Protein AF-A7S443-F1 (afdb_monomer_lite)

pLDDT: mean 71.72, std 20.83, range [31.28, 96.0]

Sequence (139 aa):
CWPKAWLASDFPQTRLLMVEYDTSLSHWVSQCPSEPETQSMSFCSEELMHKLRKAGIGKRPVIWITHSMGGLLVKQLLLLASDSEECMSDNSRGIIFYSTPHQGSIVASYSSQARYLLLPSVQVKELTQGNASKYGHLI

Structure (mmCIF, N/CA/C/O backbone):
data_AF-A7S443-F1
#
_entry.id   AF-A7S443-F1
#
loop_
_atom_site.group_PDB
_atom_site.id
_atom_site.type_symbol
_atom_site.label_atom_id
_atom_site.label_alt_id
_atom_site.label_comp_id
_atom_site.label_asym_id
_atom_site.label_entity_id
_atom_site.label_seq_id
_atom_site.pdbx_PDB_ins_code
_atom_site.Cartn_x
_atom_site.Cartn_y
_atom_site.Cartn_z
_atom_site.occupancy
_atom_site.B_iso_or_equiv
_atom_site.auth_seq_id
_atom_site.auth_comp_id
_atom_site.auth_asym_id
_atom_site.auth_atom_id
_atom_site.pdbx_PDB_model_num
ATOM 1 N N . CYS A 1 1 ? -15.780 -0.452 -11.380 1.00 62.31 1 CYS A N 1
ATOM 2 C CA . CYS A 1 1 ? -14.741 -1.501 -11.488 1.00 62.31 1 CYS A CA 1
ATOM 3 C C . CYS A 1 1 ? -15.119 -2.688 -10.598 1.00 62.31 1 CYS A C 1
ATOM 5 O O . CYS A 1 1 ? -15.861 -2.500 -9.636 1.00 62.31 1 CYS A O 1
ATOM 7 N N . TRP A 1 2 ? -14.635 -3.891 -10.924 1.00 79.88 2 TRP A N 1
ATOM 8 C CA . TRP A 1 2 ? -15.019 -5.146 -10.261 1.00 79.88 2 TRP A CA 1
ATOM 9 C C . TRP A 1 2 ? -14.800 -5.186 -8.728 1.00 79.88 2 TRP A C 1
ATOM 11 O O . TRP A 1 2 ? -15.674 -5.733 -8.054 1.00 79.88 2 TRP A O 1
ATOM 21 N N . PRO A 1 3 ? -13.766 -4.548 -8.121 1.00 79.50 3 PRO A N 1
ATOM 22 C CA . PRO A 1 3 ? -13.575 -4.626 -6.668 1.00 79.50 3 PRO A CA 1
ATOM 23 C C . PRO A 1 3 ? -14.689 -3.917 -5.893 1.00 79.50 3 PRO A C 1
ATOM 25 O O . PRO A 1 3 ? -15.154 -4.401 -4.870 1.00 79.50 3 PRO A O 1
ATOM 28 N N . LYS A 1 4 ? -15.175 -2.777 -6.397 1.00 78.44 4 LYS A N 1
ATOM 29 C CA . LYS A 1 4 ? -16.298 -2.068 -5.768 1.00 78.44 4 LYS A CA 1
ATOM 30 C C . LYS A 1 4 ? -17.616 -2.828 -5.933 1.00 78.44 4 LYS A C 1
ATOM 32 O O . LYS A 1 4 ? -18.468 -2.741 -5.061 1.00 78.44 4 LYS A O 1
ATOM 37 N N . ALA A 1 5 ? -17.798 -3.519 -7.057 1.00 81.25 5 ALA A N 1
ATOM 38 C CA . ALA A 1 5 ? -19.059 -4.181 -7.373 1.00 81.25 5 ALA A CA 1
ATOM 39 C C . ALA A 1 5 ? -19.251 -5.487 -6.591 1.00 81.25 5 ALA A C 1
ATOM 41 O O . ALA A 1 5 ? -20.366 -5.764 -6.169 1.00 81.25 5 ALA A O 1
ATOM 42 N N . TRP A 1 6 ? -18.193 -6.288 -6.426 1.00 82.38 6 TRP A N 1
ATOM 43 C CA . TRP A 1 6 ? -18.304 -7.631 -5.843 1.00 82.38 6 TRP A CA 1
ATOM 44 C C . TRP A 1 6 ? -17.681 -7.690 -4.446 1.00 82.38 6 TRP A C 1
ATOM 46 O O . TRP A 1 6 ? -18.373 -7.979 -3.474 1.00 82.38 6 TRP A O 1
ATOM 56 N N . LEU A 1 7 ? -16.417 -7.278 -4.309 1.00 82.19 7 LEU A N 1
ATOM 57 C CA . LEU A 1 7 ? -15.671 -7.416 -3.052 1.00 82.19 7 LEU A CA 1
ATOM 58 C C . LEU A 1 7 ? -16.216 -6.534 -1.915 1.00 82.19 7 LEU A C 1
ATOM 60 O O . LEU A 1 7 ? -16.153 -6.910 -0.750 1.00 82.19 7 LEU A O 1
ATOM 64 N N . ALA A 1 8 ? -16.766 -5.359 -2.231 1.00 84.56 8 ALA A N 1
ATOM 65 C CA . ALA A 1 8 ? -17.327 -4.476 -1.207 1.00 84.56 8 ALA A CA 1
ATOM 66 C C . ALA A 1 8 ? -18.564 -5.071 -0.506 1.00 84.56 8 ALA A C 1
ATOM 68 O O . ALA A 1 8 ? -18.831 -4.714 0.639 1.00 84.56 8 ALA A O 1
ATOM 69 N N . SER A 1 9 ? -19.305 -5.963 -1.178 1.00 85.94 9 SER A N 1
ATOM 70 C CA . SER A 1 9 ? -20.499 -6.597 -0.605 1.00 85.94 9 SER A CA 1
ATOM 71 C C . SER A 1 9 ? -20.155 -7.658 0.443 1.00 85.94 9 SER A C 1
ATOM 73 O O . SER A 1 9 ? -20.826 -7.732 1.469 1.00 85.94 9 SER A O 1
ATOM 75 N N . ASP A 1 10 ? -19.054 -8.384 0.240 1.00 89.38 10 ASP A N 1
ATOM 76 C CA . ASP A 1 10 ? -18.564 -9.399 1.178 1.00 89.38 10 ASP A CA 1
ATOM 77 C C . ASP A 1 10 ? -17.946 -8.771 2.442 1.00 89.38 10 ASP A C 1
ATOM 79 O O . ASP A 1 10 ? -17.954 -9.371 3.517 1.00 89.38 10 ASP A O 1
ATOM 83 N N . PHE A 1 11 ? -17.429 -7.539 2.335 1.00 88.00 11 PHE A N 1
ATOM 84 C CA . PHE A 1 11 ? -16.718 -6.842 3.413 1.00 88.00 11 PHE A CA 1
ATOM 85 C C . PHE A 1 11 ? -17.273 -5.428 3.674 1.00 88.00 11 PHE A C 1
ATOM 87 O O . PHE A 1 11 ? -16.558 -4.437 3.487 1.00 88.00 11 PHE A O 1
ATOM 94 N N . PRO A 1 12 ? -18.515 -5.292 4.177 1.00 86.06 12 PRO A N 1
ATOM 95 C CA . PRO A 1 12 ? -19.211 -4.003 4.279 1.00 86.06 12 PRO A CA 1
ATOM 96 C C . PRO A 1 12 ? -18.551 -3.002 5.241 1.00 86.06 12 PRO A C 1
ATOM 98 O O . PRO A 1 12 ? -18.751 -1.796 5.124 1.00 86.06 12 PRO A O 1
ATOM 101 N N . GLN A 1 13 ? -17.743 -3.481 6.191 1.00 89.06 13 GLN A N 1
ATOM 102 C CA . GLN A 1 13 ? -17.021 -2.645 7.159 1.00 89.06 13 GLN A CA 1
ATOM 103 C C . GLN A 1 13 ? -15.616 -2.234 6.683 1.00 89.06 13 GLN A C 1
ATOM 105 O O . GLN A 1 13 ? -14.875 -1.571 7.410 1.00 89.06 13 GLN A O 1
ATOM 110 N N . THR A 1 14 ? -15.225 -2.619 5.465 1.00 89.81 14 THR A N 1
ATOM 111 C CA . THR A 1 14 ? -13.889 -2.357 4.923 1.00 89.81 14 THR A CA 1
ATOM 112 C C . THR A 1 14 ? -13.905 -1.160 3.979 1.00 89.81 14 THR A C 1
ATOM 114 O O . THR A 1 14 ? -14.765 -1.025 3.114 1.00 89.81 14 THR A O 1
ATOM 117 N N . ARG A 1 15 ? -12.895 -0.288 4.093 1.00 92.38 15 ARG A N 1
ATOM 118 C CA . ARG A 1 15 ? -12.652 0.768 3.098 1.00 92.38 15 ARG A CA 1
ATOM 119 C C . ARG A 1 15 ? -11.743 0.229 2.000 1.00 92.38 15 ARG A C 1
ATOM 121 O O . ARG A 1 15 ? -10.551 0.055 2.247 1.00 92.38 15 ARG A O 1
ATOM 128 N N . LEU A 1 16 ? -12.288 0.058 0.800 1.00 90.56 16 LEU A N 1
ATOM 129 C CA . LEU A 1 16 ? -11.523 -0.259 -0.404 1.00 90.56 16 LEU A CA 1
ATOM 130 C C . LEU A 1 16 ? -10.982 1.027 -1.043 1.00 90.56 16 LEU A C 1
ATOM 132 O O . LEU A 1 16 ? -11.751 1.946 -1.321 1.00 90.56 16 LEU A O 1
ATOM 136 N N . LEU A 1 17 ? -9.670 1.092 -1.279 1.00 91.06 17 LEU A N 1
ATOM 137 C CA . LEU A 1 17 ? -9.023 2.201 -1.979 1.00 91.06 17 LEU A CA 1
ATOM 138 C C . LEU A 1 17 ? -8.242 1.681 -3.181 1.00 91.06 17 LEU A C 1
ATOM 140 O O . LEU A 1 17 ? -7.565 0.660 -3.095 1.00 91.06 17 LEU A O 1
ATOM 144 N N . MET A 1 18 ? -8.321 2.425 -4.278 1.00 89.62 18 MET A N 1
ATOM 145 C CA . MET A 1 18 ? -7.413 2.293 -5.407 1.00 89.62 18 MET A CA 1
ATOM 146 C C . MET A 1 18 ? -6.403 3.427 -5.321 1.00 89.62 18 MET A C 1
ATOM 148 O O . MET A 1 18 ? -6.768 4.563 -5.021 1.00 89.62 18 MET A O 1
ATOM 152 N N . VAL A 1 19 ? -5.142 3.093 -5.550 1.00 87.88 19 VAL A N 1
ATOM 153 C CA . VAL A 1 19 ? -4.040 4.040 -5.492 1.00 87.88 19 VAL A CA 1
ATOM 154 C C . VAL A 1 19 ? -3.531 4.239 -6.904 1.00 87.88 19 VAL A C 1
ATOM 156 O O . VAL A 1 19 ? -3.114 3.282 -7.551 1.00 87.88 19 VAL A O 1
ATOM 159 N N . GLU A 1 20 ? -3.555 5.487 -7.345 1.00 83.88 20 GLU A N 1
ATOM 160 C CA . GLU A 1 20 ? -2.865 5.927 -8.545 1.00 83.88 20 GLU A CA 1
ATOM 161 C C . GLU A 1 20 ? -1.540 6.571 -8.141 1.00 83.88 20 GLU A C 1
ATOM 163 O O . GLU A 1 20 ? -1.448 7.277 -7.132 1.00 83.88 20 GLU A O 1
ATOM 168 N N . TYR A 1 21 ? -0.502 6.269 -8.905 1.00 77.50 21 TYR A N 1
ATOM 169 C CA . TYR A 1 21 ? 0.841 6.789 -8.720 1.00 77.50 21 TYR A CA 1
ATOM 170 C C . TYR A 1 21 ? 1.475 6.936 -10.101 1.00 77.50 21 TYR A C 1
ATOM 172 O O . TYR A 1 21 ? 1.190 6.139 -11.000 1.00 77.50 21 TYR A O 1
ATOM 180 N N . ASP A 1 22 ? 2.305 7.961 -10.278 1.00 69.50 22 ASP A N 1
ATOM 181 C CA . ASP A 1 22 ? 2.926 8.228 -11.569 1.00 69.50 22 ASP A CA 1
ATOM 182 C C . ASP A 1 22 ? 3.942 7.132 -11.889 1.00 69.50 22 ASP A C 1
ATOM 184 O O . ASP A 1 22 ? 4.888 6.877 -11.144 1.00 69.50 22 ASP A O 1
ATOM 188 N N . THR A 1 23 ? 3.718 6.442 -13.008 1.00 61.88 23 THR A N 1
ATOM 189 C CA . THR A 1 23 ? 4.607 5.385 -13.488 1.00 61.88 23 THR A CA 1
ATOM 190 C C . THR A 1 23 ? 4.978 5.649 -14.927 1.00 61.88 23 THR A C 1
ATOM 192 O O . THR A 1 23 ? 4.2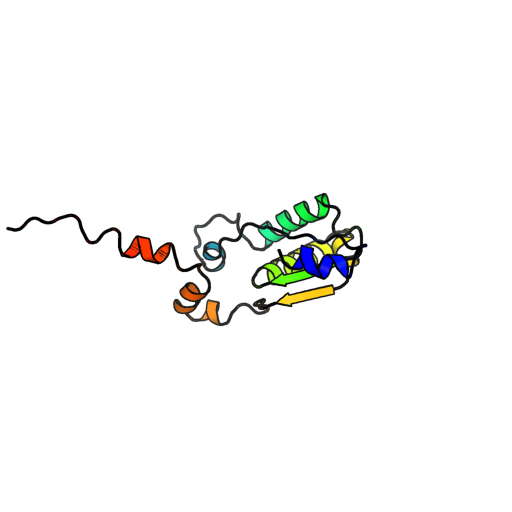25 5.365 -15.852 1.00 61.88 23 THR A O 1
ATOM 195 N N . SER A 1 24 ? 6.177 6.171 -15.143 1.00 56.91 24 SER A N 1
ATOM 196 C CA . SER A 1 24 ? 6.788 6.046 -16.456 1.00 56.91 24 SER A CA 1
ATOM 197 C C . SER A 1 24 ? 7.640 4.788 -16.450 1.00 56.91 24 SER A C 1
ATOM 199 O O . SER A 1 24 ? 8.732 4.744 -15.883 1.00 56.91 24 SER A O 1
ATOM 201 N N . LEU A 1 25 ? 7.128 3.741 -17.093 1.00 51.72 25 LEU A N 1
ATOM 202 C CA . LEU A 1 25 ? 7.866 2.493 -17.311 1.00 51.72 25 LEU A CA 1
ATOM 203 C C . LEU A 1 25 ? 9.191 2.744 -18.058 1.00 51.72 25 LEU A C 1
ATOM 205 O O . LEU A 1 25 ? 10.144 1.984 -17.895 1.00 51.72 25 LEU A O 1
ATOM 209 N N . SER A 1 26 ? 9.267 3.836 -18.826 1.00 48.91 26 SER A N 1
ATOM 210 C CA . SER A 1 26 ? 10.464 4.292 -19.535 1.00 48.91 26 SER A CA 1
ATOM 211 C C . SER A 1 26 ? 11.592 4.712 -18.590 1.00 48.91 26 SER A C 1
ATOM 213 O O . SER A 1 26 ? 12.730 4.319 -18.833 1.00 48.91 26 SER A O 1
ATOM 215 N N . HIS A 1 27 ? 11.281 5.429 -17.501 1.00 49.25 27 HIS A N 1
ATOM 216 C CA . HIS A 1 27 ? 12.287 5.953 -16.563 1.00 49.25 27 HIS A CA 1
ATOM 217 C C . HIS A 1 27 ? 12.852 4.871 -15.624 1.00 49.25 27 HIS A C 1
ATOM 219 O O . HIS A 1 27 ? 13.963 4.990 -15.119 1.00 49.25 27 HIS A O 1
ATOM 225 N N . TRP A 1 28 ? 12.128 3.759 -15.451 1.00 47.03 28 TRP A N 1
ATOM 226 C CA . TRP A 1 28 ? 12.598 2.589 -14.698 1.00 47.03 28 TRP A CA 1
ATOM 227 C C . TRP A 1 28 ? 13.633 1.747 -15.465 1.00 47.03 28 TRP A C 1
ATOM 229 O O . TRP A 1 28 ? 14.526 1.153 -14.865 1.00 47.03 28 TRP A O 1
ATOM 239 N N . VAL A 1 29 ? 13.512 1.662 -16.796 1.00 49.00 29 VAL A N 1
ATOM 240 C CA . VAL A 1 29 ? 14.417 0.858 -17.646 1.00 49.00 29 VAL A CA 1
ATOM 241 C C . VAL A 1 29 ? 15.602 1.683 -18.160 1.00 49.00 29 VAL A C 1
ATOM 243 O O . VAL A 1 29 ? 16.606 1.128 -18.611 1.00 49.00 29 VAL A O 1
ATOM 246 N N . SER A 1 30 ? 15.520 3.010 -18.100 1.00 43.31 30 SER A N 1
ATOM 247 C CA . SER A 1 30 ? 16.607 3.885 -18.513 1.00 43.31 30 SER A CA 1
ATOM 248 C C . SER A 1 30 ? 17.691 3.958 -17.439 1.00 43.31 30 SER A C 1
ATOM 250 O O . SER A 1 30 ? 17.644 4.792 -16.542 1.00 43.31 30 SER A O 1
ATOM 252 N N . GLN A 1 31 ? 18.744 3.154 -17.598 1.00 44.00 31 GLN A N 1
ATOM 253 C CA . GLN A 1 31 ? 20.075 3.508 -17.094 1.00 44.00 31 GLN A CA 1
ATOM 254 C C . GLN A 1 31 ? 20.645 4.683 -17.916 1.00 44.00 31 GLN A C 1
ATOM 256 O O . GLN A 1 31 ? 21.672 4.550 -18.576 1.00 44.00 31 GLN A O 1
ATOM 261 N N . CYS A 1 32 ? 19.943 5.818 -17.963 1.00 43.53 32 CYS A N 1
ATOM 262 C CA . CYS A 1 32 ? 20.455 7.045 -18.568 1.00 43.53 32 CYS A CA 1
ATOM 263 C C . CYS A 1 32 ? 21.016 7.928 -17.445 1.00 43.53 32 CYS A C 1
ATOM 265 O O . CYS A 1 32 ? 20.234 8.396 -16.622 1.00 43.53 32 CYS A O 1
ATOM 267 N N . PRO A 1 33 ? 22.333 8.205 -17.411 1.00 46.53 33 PRO A N 1
ATOM 268 C CA . PRO A 1 33 ? 22.974 9.025 -16.371 1.00 46.53 33 PRO A CA 1
ATOM 269 C C . PRO A 1 33 ? 22.528 10.498 -16.320 1.00 46.53 33 PRO A C 1
ATOM 271 O O . PRO A 1 33 ? 23.082 11.274 -15.549 1.00 46.53 33 PRO A O 1
ATOM 274 N N . SER A 1 34 ? 21.603 10.910 -17.187 1.00 49.34 34 SER A N 1
ATOM 275 C CA . SER A 1 34 ? 21.254 12.307 -17.459 1.00 49.34 34 SER A CA 1
ATOM 276 C C . SER A 1 34 ? 19.815 12.680 -17.097 1.00 49.34 34 SER A C 1
ATOM 278 O O . SER A 1 34 ? 19.414 13.813 -17.347 1.00 49.34 34 SER A O 1
ATOM 280 N N . GLU A 1 35 ? 19.022 11.750 -16.565 1.00 49.62 35 GLU A N 1
ATOM 281 C CA . GLU A 1 35 ? 17.635 12.024 -16.176 1.00 49.62 35 GLU A CA 1
ATOM 282 C C . GLU A 1 35 ? 17.561 12.389 -14.683 1.00 49.62 35 GLU A C 1
ATOM 284 O O . GLU A 1 35 ? 18.220 11.743 -13.865 1.00 49.62 35 GLU A O 1
ATOM 289 N N . PRO A 1 36 ? 16.809 13.442 -14.312 1.00 44.91 36 PRO A N 1
ATOM 290 C CA . PRO A 1 36 ? 16.762 13.933 -12.942 1.00 44.91 36 PRO A CA 1
ATOM 291 C C . PRO A 1 36 ? 16.191 12.875 -11.987 1.00 44.91 36 PRO A C 1
ATOM 293 O O . PRO A 1 36 ? 15.222 12.187 -12.288 1.00 44.91 36 PRO A O 1
ATOM 296 N N . GLU A 1 37 ? 16.782 12.800 -10.795 1.00 50.44 37 GLU A N 1
ATOM 297 C CA . GLU A 1 37 ? 16.518 11.883 -9.667 1.00 50.44 37 GLU A CA 1
ATOM 298 C C . GLU A 1 37 ? 15.054 11.832 -9.157 1.00 50.44 37 GLU A C 1
ATOM 300 O O . GLU A 1 37 ? 14.721 11.064 -8.249 1.00 50.44 37 GLU A O 1
ATOM 305 N N . THR A 1 38 ? 14.160 12.631 -9.748 1.00 46.00 38 THR A N 1
ATOM 306 C CA . THR A 1 38 ? 12.767 12.882 -9.351 1.00 46.00 38 THR A CA 1
ATOM 307 C C . THR A 1 38 ? 11.799 11.729 -9.640 1.00 46.00 38 THR A C 1
ATOM 309 O O . THR A 1 38 ? 10.607 11.850 -9.375 1.00 46.00 38 THR A O 1
ATOM 312 N N . GLN A 1 39 ? 12.282 10.600 -10.164 1.00 57.88 39 GLN A N 1
ATO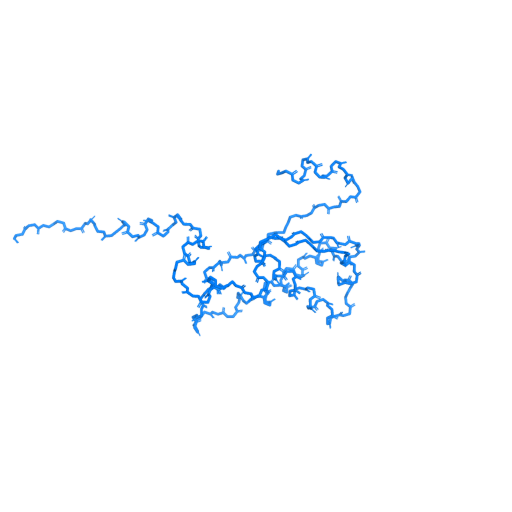M 313 C CA . GLN A 1 39 ? 11.477 9.407 -10.479 1.00 57.88 39 GLN A CA 1
ATOM 314 C C . GLN A 1 39 ? 12.105 8.114 -9.945 1.00 57.88 39 GLN A C 1
ATOM 316 O O . GLN A 1 39 ? 11.849 7.014 -10.440 1.00 57.88 39 GLN A O 1
ATOM 321 N N . SER A 1 40 ? 12.952 8.237 -8.924 1.00 71.56 40 SER A N 1
ATOM 322 C CA . SER A 1 40 ? 13.470 7.084 -8.199 1.00 71.56 40 SER A CA 1
ATOM 323 C C . SER A 1 40 ? 12.345 6.353 -7.451 1.00 71.56 40 SER A C 1
ATOM 325 O O . SER A 1 40 ? 11.379 6.950 -6.971 1.00 71.56 40 SER A O 1
ATOM 327 N N . MET A 1 41 ? 12.478 5.030 -7.324 1.00 75.88 41 MET A N 1
ATOM 328 C CA . MET A 1 41 ? 11.546 4.178 -6.567 1.00 75.88 41 MET A CA 1
ATOM 329 C C . MET A 1 41 ? 11.341 4.682 -5.129 1.00 75.88 41 MET A C 1
ATOM 331 O O . MET A 1 41 ? 10.231 4.597 -4.606 1.00 75.88 41 MET A O 1
ATOM 335 N N . SER A 1 42 ? 12.394 5.228 -4.511 1.00 80.12 42 SER A N 1
ATOM 336 C CA . SER A 1 42 ? 12.346 5.871 -3.196 1.00 80.12 42 SER A CA 1
ATOM 337 C C . SER A 1 42 ? 11.421 7.084 -3.204 1.00 80.12 42 SER A C 1
ATOM 339 O O . SER A 1 42 ? 10.453 7.089 -2.447 1.00 80.12 42 SER A O 1
ATOM 341 N N . PHE A 1 43 ? 11.624 8.043 -4.113 1.00 83.12 43 PHE A N 1
ATOM 342 C CA . PHE A 1 43 ? 10.776 9.234 -4.212 1.00 83.12 43 PHE A CA 1
ATOM 343 C C . PHE A 1 43 ? 9.295 8.878 -4.410 1.00 83.12 43 PHE A C 1
ATOM 345 O O . PHE A 1 43 ? 8.434 9.342 -3.663 1.00 83.12 43 PHE A O 1
ATOM 352 N N . CYS A 1 44 ? 8.989 7.981 -5.355 1.00 83.69 44 CYS A N 1
ATOM 353 C CA . CYS A 1 44 ? 7.613 7.534 -5.588 1.00 83.69 44 CYS A CA 1
ATOM 354 C C . CYS A 1 44 ? 7.010 6.850 -4.352 1.00 83.69 44 CYS A C 1
ATOM 356 O O . CYS A 1 44 ? 5.831 7.040 -4.047 1.00 83.69 44 CYS A O 1
ATOM 358 N N . SER A 1 45 ? 7.800 6.048 -3.630 1.00 87.56 45 SER A N 1
ATOM 359 C CA . SER A 1 45 ? 7.339 5.387 -2.407 1.00 87.56 45 SER A CA 1
ATOM 360 C C . SER A 1 45 ? 7.090 6.375 -1.262 1.00 87.56 45 SER A C 1
ATOM 362 O O . SER A 1 45 ? 6.094 6.224 -0.558 1.00 87.56 45 SER A O 1
ATOM 364 N N . GLU A 1 46 ? 7.912 7.418 -1.121 1.00 88.88 46 GLU A N 1
ATOM 365 C CA . GLU A 1 46 ? 7.740 8.484 -0.127 1.00 88.88 46 GLU A CA 1
ATOM 366 C C . GLU A 1 46 ? 6.506 9.339 -0.419 1.00 88.88 46 GLU A C 1
ATOM 368 O O . GLU A 1 46 ? 5.684 9.580 0.470 1.00 88.88 46 GLU A O 1
ATOM 373 N N . GLU A 1 47 ? 6.322 9.750 -1.675 1.00 88.12 47 GLU A N 1
ATOM 374 C CA . GLU A 1 47 ? 5.152 10.520 -2.091 1.00 88.12 47 GLU A CA 1
ATOM 375 C C . GLU A 1 47 ? 3.863 9.715 -1.869 1.00 88.12 47 GLU A C 1
ATOM 377 O O . GLU A 1 47 ? 2.872 10.215 -1.319 1.00 88.12 47 GLU A O 1
ATOM 382 N N . LEU A 1 48 ? 3.883 8.434 -2.249 1.00 90.00 48 LEU A N 1
ATOM 383 C CA . LEU A 1 48 ? 2.772 7.525 -2.020 1.00 90.00 48 LEU A CA 1
ATOM 384 C C . LEU A 1 48 ? 2.484 7.362 -0.523 1.00 90.00 48 LEU A C 1
ATOM 386 O O . LEU A 1 48 ? 1.331 7.447 -0.094 1.00 90.00 48 LEU A O 1
ATOM 390 N N . MET A 1 49 ? 3.524 7.164 0.281 1.00 91.06 49 MET A N 1
ATOM 391 C CA . MET A 1 49 ? 3.419 7.050 1.730 1.00 91.06 49 MET A CA 1
ATOM 392 C C . MET A 1 49 ? 2.769 8.297 2.336 1.00 91.06 49 MET A C 1
ATOM 394 O O . MET A 1 49 ? 1.815 8.177 3.108 1.00 91.06 49 MET A O 1
ATOM 398 N N . HIS A 1 50 ? 3.184 9.494 1.915 1.00 90.81 50 HIS A N 1
ATOM 399 C CA . HIS A 1 50 ? 2.581 10.754 2.346 1.00 90.81 50 HIS A CA 1
ATOM 400 C C . HIS A 1 50 ? 1.085 10.836 1.990 1.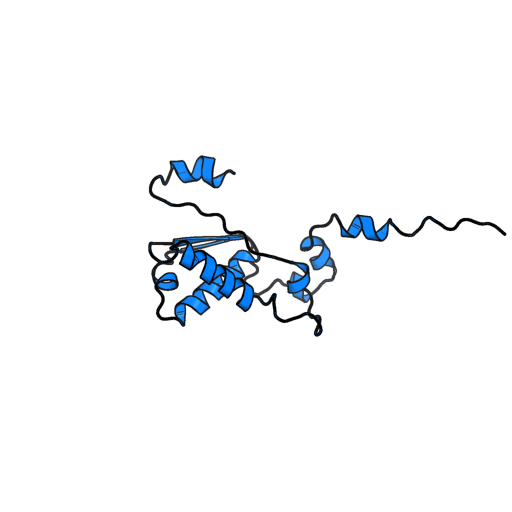00 90.81 50 HIS A C 1
ATOM 402 O O . HIS A 1 50 ? 0.249 11.133 2.853 1.00 90.81 50 HIS A O 1
ATOM 408 N N . LYS A 1 51 ? 0.716 10.506 0.744 1.00 91.75 51 LYS A N 1
ATOM 409 C CA . LYS A 1 51 ? -0.687 10.474 0.286 1.00 91.75 51 LYS A CA 1
ATOM 410 C C . LYS A 1 51 ? -1.530 9.496 1.114 1.00 91.75 51 LYS A C 1
ATOM 412 O O . LYS A 1 51 ? -2.629 9.838 1.559 1.00 91.75 51 LYS A O 1
ATOM 417 N N . LEU A 1 52 ? -1.011 8.297 1.373 1.00 92.88 52 LEU A N 1
ATOM 418 C CA . LEU A 1 52 ? -1.693 7.259 2.149 1.00 92.88 52 LEU A CA 1
ATOM 419 C C . LEU A 1 52 ? -1.878 7.661 3.616 1.00 92.88 52 LEU A C 1
ATOM 421 O O . LEU A 1 52 ? -2.977 7.502 4.160 1.00 92.88 52 LEU A O 1
ATOM 425 N N . ARG A 1 53 ? -0.851 8.247 4.241 1.00 91.06 53 ARG A N 1
ATOM 426 C CA . ARG A 1 53 ? -0.927 8.790 5.607 1.00 91.06 53 ARG A CA 1
ATOM 427 C C . ARG A 1 53 ? -1.994 9.870 5.715 1.00 91.06 53 ARG A C 1
ATOM 429 O O . ARG A 1 53 ? -2.842 9.811 6.607 1.00 91.06 53 ARG A O 1
ATOM 436 N N . LYS A 1 54 ? -2.027 10.806 4.761 1.00 91.69 54 LYS A N 1
ATOM 437 C CA . LYS A 1 54 ? -3.054 11.858 4.694 1.00 91.69 54 LYS A CA 1
ATOM 438 C C . LYS A 1 54 ? -4.466 11.278 4.544 1.00 91.69 54 LYS A C 1
ATOM 440 O O . LYS A 1 54 ? -5.408 11.798 5.134 1.00 91.69 54 LYS A O 1
ATOM 445 N N . ALA A 1 55 ? -4.613 10.154 3.841 1.00 91.69 55 ALA A N 1
ATOM 446 C CA . ALA A 1 55 ? -5.868 9.400 3.748 1.00 91.69 55 ALA A CA 1
ATOM 447 C C . ALA A 1 55 ? -6.196 8.557 5.007 1.00 91.69 55 ALA A C 1
ATOM 449 O O . ALA A 1 55 ? -7.209 7.842 5.050 1.00 91.69 55 ALA A O 1
ATOM 450 N N . GLY A 1 56 ? -5.353 8.602 6.043 1.00 92.00 56 GLY A N 1
ATOM 451 C CA . GLY A 1 56 ? -5.508 7.859 7.294 1.00 92.00 56 GLY A CA 1
ATOM 452 C C . GLY A 1 56 ? -5.215 6.362 7.173 1.00 92.00 56 GLY A C 1
ATOM 453 O O . GLY A 1 56 ? -5.719 5.576 7.976 1.00 92.00 56 GLY A O 1
ATOM 454 N N . ILE A 1 57 ? -4.469 5.941 6.150 1.00 92.69 57 ILE A N 1
ATOM 455 C CA . ILE A 1 57 ? -3.977 4.562 6.028 1.00 92.69 57 ILE A CA 1
ATOM 456 C C . ILE A 1 57 ? -2.850 4.347 7.042 1.00 92.69 57 ILE A C 1
ATOM 458 O O . ILE A 1 57 ? -2.069 5.255 7.302 1.00 92.69 57 ILE A O 1
ATOM 462 N N . GLY A 1 58 ? -2.814 3.165 7.662 1.00 90.12 58 GLY A N 1
ATOM 463 C CA . GLY A 1 58 ? -1.912 2.856 8.778 1.00 90.12 58 GLY A CA 1
ATOM 464 C C . GLY A 1 58 ? -2.500 3.121 10.170 1.00 90.12 58 GLY A C 1
ATOM 465 O O . GLY A 1 58 ? -1.919 2.689 11.155 1.00 90.12 58 GLY A O 1
ATOM 466 N N . LYS A 1 59 ? -3.681 3.753 10.282 1.00 91.50 59 LYS A N 1
ATOM 467 C CA . LYS A 1 59 ? -4.403 3.923 11.568 1.00 91.50 59 LYS A CA 1
ATOM 468 C C . LYS A 1 59 ? -5.279 2.727 11.962 1.00 91.50 59 LYS A C 1
ATOM 470 O O . LYS A 1 59 ? -5.820 2.680 13.059 1.00 91.50 59 LYS A O 1
ATOM 475 N N . ARG A 1 60 ? -5.482 1.798 11.033 1.00 92.31 60 ARG A N 1
ATOM 476 C CA . ARG A 1 60 ? -6.269 0.569 11.183 1.00 92.31 60 ARG A CA 1
ATOM 477 C C . ARG A 1 60 ? -5.640 -0.528 10.331 1.00 92.31 60 ARG A C 1
ATOM 479 O O . ARG A 1 60 ? -4.903 -0.167 9.412 1.00 92.31 60 ARG A O 1
ATOM 486 N N . PRO A 1 61 ? -5.955 -1.811 10.572 1.00 94.56 61 PRO A N 1
ATOM 487 C CA . PRO A 1 61 ? -5.456 -2.920 9.768 1.00 94.56 61 PRO A CA 1
ATOM 488 C C . PRO A 1 61 ? -5.534 -2.669 8.255 1.00 94.56 61 PRO A C 1
ATOM 490 O O . PRO A 1 61 ? -6.583 -2.276 7.734 1.00 94.56 61 PRO A O 1
ATOM 493 N N . VAL A 1 62 ? -4.416 -2.891 7.563 1.00 95.25 62 VAL A N 1
ATOM 494 C CA . VAL A 1 62 ? -4.257 -2.720 6.114 1.00 95.25 62 VAL A CA 1
ATOM 495 C C . VAL A 1 62 ? -3.864 -4.054 5.487 1.00 95.25 62 VAL A C 1
ATOM 497 O O . VAL A 1 62 ? -2.956 -4.729 5.970 1.00 95.25 62 VAL A O 1
ATOM 500 N N . ILE A 1 63 ? -4.536 -4.411 4.394 1.00 95.31 63 ILE A N 1
ATOM 501 C CA . ILE A 1 63 ? -4.11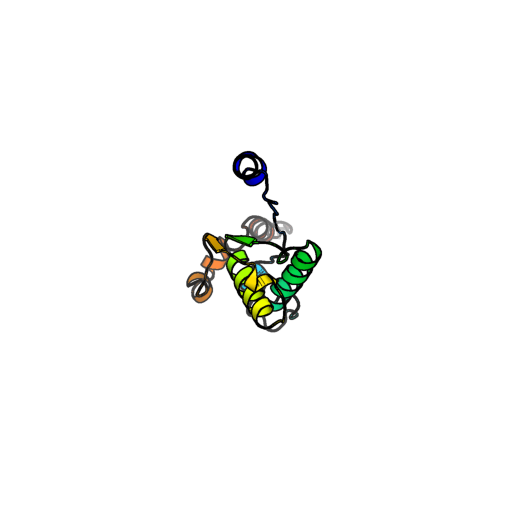8 -5.485 3.491 1.00 95.31 63 ILE A CA 1
ATOM 502 C C . ILE A 1 63 ? -3.756 -4.838 2.160 1.00 95.31 63 ILE A C 1
ATOM 504 O O . ILE A 1 63 ? -4.559 -4.105 1.579 1.00 95.31 63 ILE A O 1
ATOM 508 N N . TRP A 1 64 ? -2.548 -5.110 1.686 1.00 95.62 64 TRP A N 1
ATOM 509 C CA . TRP A 1 64 ? -2.034 -4.572 0.434 1.00 95.62 64 TRP A CA 1
ATOM 510 C C . TRP A 1 64 ? -2.291 -5.562 -0.696 1.00 95.62 64 TRP A C 1
ATOM 512 O O . TRP A 1 64 ? -1.911 -6.726 -0.604 1.00 95.62 64 TRP A O 1
ATOM 522 N N . ILE A 1 65 ? -2.903 -5.102 -1.783 1.00 94.69 65 ILE A N 1
ATOM 523 C CA . ILE A 1 65 ? -3.066 -5.891 -3.005 1.00 94.69 65 ILE A CA 1
ATOM 524 C C . ILE A 1 65 ? -2.326 -5.146 -4.100 1.00 94.69 65 ILE A C 1
ATOM 526 O O . ILE A 1 65 ? -2.666 -4.010 -4.426 1.00 94.69 65 ILE A O 1
ATOM 530 N N . THR A 1 66 ? -1.282 -5.768 -4.629 1.00 93.50 66 THR A N 1
ATOM 531 C CA . THR A 1 66 ? -0.330 -5.100 -5.514 1.00 93.50 66 THR A CA 1
ATOM 532 C C . THR A 1 66 ? -0.150 -5.877 -6.806 1.00 93.50 66 THR A C 1
ATOM 534 O O . THR A 1 66 ? -0.258 -7.102 -6.823 1.00 93.50 66 THR A O 1
ATOM 537 N N . HIS A 1 67 ? 0.132 -5.162 -7.894 1.00 89.81 67 HIS A N 1
ATOM 538 C CA . HIS A 1 67 ? 0.397 -5.743 -9.204 1.00 89.81 67 HIS A CA 1
ATOM 539 C C . HIS A 1 67 ? 1.684 -5.164 -9.791 1.00 89.81 67 HIS A C 1
ATOM 541 O O . HIS A 1 67 ? 1.914 -3.955 -9.702 1.00 89.81 67 HIS A O 1
ATOM 547 N N . SER A 1 68 ? 2.497 -6.010 -10.428 1.00 86.06 68 SER A N 1
ATOM 548 C CA . SER A 1 68 ? 3.708 -5.608 -11.146 1.00 86.06 68 SER A CA 1
ATOM 549 C C . SER A 1 68 ? 4.592 -4.707 -10.266 1.00 86.06 68 SER A C 1
ATOM 551 O O . SER A 1 68 ? 4.890 -5.069 -9.122 1.00 86.06 68 SER A O 1
ATOM 553 N N . MET A 1 69 ? 4.975 -3.529 -10.759 1.00 85.00 69 MET A N 1
ATOM 554 C CA . MET A 1 69 ? 5.803 -2.545 -10.061 1.00 85.00 69 MET A CA 1
ATOM 555 C C . MET A 1 69 ? 5.204 -2.049 -8.738 1.00 85.00 69 MET A C 1
ATOM 557 O O . MET A 1 69 ? 5.955 -1.739 -7.816 1.00 85.00 69 MET A O 1
ATOM 561 N N . GLY A 1 70 ? 3.876 -2.037 -8.592 1.00 87.56 70 GLY A N 1
ATOM 562 C CA . GLY A 1 70 ? 3.222 -1.611 -7.351 1.00 87.56 70 GLY A CA 1
ATOM 563 C C . GLY A 1 70 ? 3.653 -2.440 -6.141 1.00 87.56 70 GLY A C 1
ATOM 564 O O . GLY A 1 70 ? 3.727 -1.925 -5.030 1.00 87.56 70 GLY A O 1
ATOM 565 N N . GLY A 1 71 ? 4.017 -3.709 -6.353 1.00 91.56 71 GLY A N 1
ATOM 566 C CA . GLY A 1 71 ? 4.544 -4.551 -5.283 1.00 91.56 71 GLY A CA 1
ATOM 567 C C . GLY A 1 71 ? 5.927 -4.114 -4.799 1.00 91.56 71 GLY A C 1
ATOM 568 O O . GLY A 1 71 ? 6.206 -4.187 -3.607 1.00 91.56 71 GLY A O 1
ATOM 569 N N . LEU A 1 72 ? 6.786 -3.620 -5.694 1.00 89.38 72 LEU A N 1
ATOM 570 C CA . LEU A 1 72 ? 8.090 -3.069 -5.309 1.00 89.38 72 LEU A CA 1
ATOM 571 C C . LEU A 1 72 ? 7.931 -1.743 -4.562 1.00 89.38 72 LEU A C 1
ATOM 573 O O . LEU A 1 72 ? 8.568 -1.555 -3.530 1.00 89.38 72 LEU A O 1
ATOM 577 N N . LEU A 1 73 ? 7.021 -0.880 -5.021 1.00 90.06 73 LEU A N 1
ATOM 578 C CA . LEU A 1 73 ? 6.716 0.381 -4.342 1.00 90.06 73 LEU A CA 1
ATOM 579 C C . LEU A 1 73 ? 6.209 0.162 -2.920 1.00 90.06 73 LEU A C 1
ATOM 581 O O . LEU A 1 73 ? 6.686 0.817 -2.000 1.00 90.06 73 LEU A O 1
ATOM 585 N N . VAL A 1 74 ? 5.279 -0.779 -2.718 1.00 93.06 74 VAL A N 1
ATOM 586 C CA . VAL A 1 74 ? 4.774 -1.073 -1.370 1.00 93.06 74 VAL A CA 1
ATOM 587 C C . VAL A 1 74 ? 5.858 -1.703 -0.494 1.00 93.06 74 VAL A C 1
ATOM 589 O O . VAL A 1 74 ? 5.925 -1.379 0.685 1.00 93.06 74 VAL A O 1
ATOM 592 N N . LYS A 1 75 ? 6.751 -2.542 -1.041 1.00 92.38 75 LYS A N 1
ATOM 593 C CA . LYS A 1 75 ? 7.912 -3.036 -0.280 1.00 92.38 75 LYS A CA 1
ATOM 594 C C . LYS A 1 75 ? 8.794 -1.889 0.210 1.00 92.38 75 LYS A C 1
ATOM 596 O O . LYS A 1 75 ? 9.093 -1.843 1.397 1.00 92.38 75 LYS A O 1
ATOM 601 N N . GLN A 1 76 ? 9.168 -0.971 -0.682 1.00 91.00 76 GLN A N 1
ATOM 602 C CA . GLN A 1 76 ? 9.989 0.185 -0.319 1.00 91.00 76 GLN A CA 1
ATOM 603 C C . GLN A 1 76 ? 9.279 1.072 0.708 1.00 91.00 76 GLN A C 1
ATOM 605 O O . GLN A 1 76 ? 9.874 1.454 1.706 1.00 91.00 76 GLN A O 1
ATOM 610 N N . LEU A 1 77 ? 7.986 1.331 0.513 1.00 92.12 77 LEU A N 1
ATOM 611 C CA . LEU A 1 77 ? 7.169 2.092 1.452 1.00 92.12 77 LEU A CA 1
ATOM 612 C C . LEU A 1 77 ? 7.124 1.446 2.842 1.00 92.12 77 LEU A C 1
ATOM 614 O O . LEU A 1 77 ? 7.233 2.152 3.838 1.00 92.12 77 LEU A O 1
ATOM 618 N N . LEU A 1 78 ? 6.970 0.121 2.933 1.00 92.25 78 LEU A N 1
ATOM 619 C CA . LEU A 1 78 ? 6.938 -0.576 4.222 1.00 92.25 78 LEU A CA 1
ATOM 620 C C . LEU A 1 78 ? 8.303 -0.576 4.921 1.00 92.25 78 LEU A C 1
ATOM 622 O O . LEU A 1 78 ? 8.326 -0.500 6.145 1.00 92.25 78 LEU A O 1
ATOM 626 N N . LEU A 1 79 ? 9.406 -0.610 4.165 1.00 90.38 79 LEU A N 1
ATOM 627 C CA . LEU A 1 79 ? 10.759 -0.418 4.703 1.00 90.38 79 LEU A CA 1
ATOM 628 C C . LEU A 1 79 ? 10.945 1.005 5.248 1.00 90.38 79 LEU A C 1
ATOM 630 O O . LEU A 1 79 ? 11.376 1.188 6.379 1.00 90.38 79 LEU A O 1
ATOM 634 N N . LEU A 1 80 ? 10.536 2.024 4.489 1.00 88.81 80 LEU A N 1
ATOM 635 C CA . LEU A 1 80 ? 10.570 3.413 4.962 1.00 88.81 80 LEU A CA 1
ATOM 636 C C . LEU A 1 80 ? 9.697 3.615 6.207 1.00 88.81 80 LEU A C 1
ATOM 638 O O . LEU A 1 80 ? 10.054 4.368 7.109 1.00 88.81 80 LEU A O 1
ATOM 642 N N . ALA A 1 81 ? 8.549 2.937 6.265 1.00 89.31 81 ALA A N 1
ATOM 643 C CA . ALA A 1 81 ? 7.668 2.985 7.419 1.00 89.31 81 ALA A CA 1
ATOM 644 C C . ALA A 1 81 ? 8.273 2.289 8.648 1.00 89.31 81 ALA A C 1
ATOM 646 O O . ALA A 1 81 ? 8.052 2.784 9.748 1.00 89.31 81 ALA A O 1
ATOM 647 N N . SER A 1 82 ? 9.027 1.191 8.488 1.00 87.38 82 SER A N 1
ATOM 648 C CA . SER A 1 82 ? 9.653 0.483 9.617 1.00 87.38 82 SER A CA 1
ATOM 649 C C . SER A 1 82 ? 10.790 1.258 10.270 1.00 87.38 82 SER A C 1
ATOM 651 O O . SER A 1 82 ? 11.014 1.098 11.464 1.00 87.38 82 SER A O 1
ATOM 653 N N . ASP A 1 83 ? 11.476 2.105 9.504 1.00 82.75 83 ASP A N 1
ATOM 654 C CA . ASP A 1 83 ? 12.563 2.947 10.016 1.00 82.75 83 ASP A CA 1
ATOM 655 C C . ASP A 1 83 ? 12.047 4.248 10.658 1.00 82.75 83 ASP A C 1
ATOM 657 O O . ASP A 1 83 ? 12.811 5.020 11.237 1.00 82.75 83 ASP A O 1
ATOM 661 N N . SER A 1 84 ? 10.740 4.501 10.566 1.00 77.44 84 SER A N 1
ATOM 662 C CA . SER A 1 84 ? 10.064 5.630 11.203 1.00 77.44 84 SER A CA 1
ATOM 663 C C . SER A 1 84 ? 9.263 5.173 12.427 1.00 77.44 84 SER A C 1
ATOM 665 O O . SER A 1 84 ? 8.804 4.038 12.473 1.00 77.44 84 SER A O 1
ATOM 667 N N . GLU A 1 85 ? 9.015 6.067 13.388 1.00 66.12 85 GLU A N 1
ATOM 668 C CA . GLU A 1 85 ? 8.157 5.845 14.579 1.00 66.12 85 GLU A CA 1
ATOM 669 C C . GLU A 1 85 ? 6.657 5.640 14.229 1.00 66.12 85 GLU A C 1
ATOM 671 O O . GLU A 1 85 ? 5.754 5.962 15.002 1.00 66.12 85 GLU A O 1
ATOM 676 N N . GLU A 1 86 ? 6.343 5.181 13.019 1.00 67.31 86 GLU A N 1
ATOM 677 C CA . GLU A 1 86 ? 5.006 5.255 12.456 1.00 67.31 86 GLU A CA 1
ATOM 678 C C . GLU A 1 86 ? 4.252 3.931 12.390 1.00 67.31 86 GLU A C 1
ATOM 680 O O . GLU A 1 86 ? 4.751 2.894 11.973 1.00 67.31 86 GLU A O 1
ATOM 685 N N . CYS A 1 87 ? 2.945 4.018 12.638 1.00 73.12 87 CYS A N 1
ATOM 686 C CA . CYS A 1 87 ? 2.046 2.872 12.754 1.00 73.12 87 CYS A CA 1
ATOM 687 C C . CYS A 1 87 ? 1.741 2.126 11.437 1.00 73.12 87 CYS A C 1
ATOM 689 O O . CYS A 1 87 ? 0.941 1.186 11.442 1.00 73.12 87 CYS A O 1
ATOM 691 N N . MET A 1 88 ? 2.258 2.569 10.282 1.00 86.50 88 MET A N 1
ATOM 692 C CA . MET A 1 88 ? 1.860 1.995 8.988 1.00 86.50 88 MET A CA 1
ATOM 693 C C . MET A 1 88 ? 2.389 0.570 8.796 1.00 86.50 88 MET A C 1
ATOM 695 O O . MET A 1 88 ? 1.645 -0.285 8.308 1.00 86.50 88 MET A O 1
ATOM 699 N N . SER A 1 89 ? 3.630 0.305 9.203 1.00 87.94 89 SER A N 1
ATOM 700 C CA . SER A 1 89 ? 4.218 -1.039 9.231 1.00 87.94 89 SER A CA 1
ATOM 701 C C . SER A 1 89 ? 3.455 -1.936 10.215 1.00 87.94 89 SER A C 1
ATOM 703 O O . SER A 1 89 ? 2.956 -2.985 9.816 1.00 87.94 89 SER A O 1
ATOM 705 N N . ASP A 1 90 ? 3.233 -1.470 11.446 1.00 89.94 90 ASP A N 1
ATOM 706 C CA . ASP A 1 90 ? 2.557 -2.221 12.519 1.00 89.94 90 ASP A CA 1
ATOM 707 C C . ASP A 1 90 ? 1.118 -2.634 12.183 1.00 89.94 90 ASP A C 1
ATOM 709 O O . ASP A 1 90 ? 0.629 -3.696 12.582 1.00 89.94 90 ASP A O 1
ATOM 713 N N . ASN A 1 91 ? 0.404 -1.786 11.441 1.00 92.75 91 ASN A N 1
ATOM 714 C CA . ASN A 1 91 ? -0.962 -2.066 11.015 1.00 92.75 91 ASN A CA 1
ATOM 715 C C . ASN A 1 91 ? -1.058 -2.749 9.651 1.00 92.75 91 ASN A C 1
ATOM 717 O O . ASN A 1 91 ? -2.166 -3.078 9.223 1.00 92.75 91 ASN A O 1
ATOM 721 N N . SER A 1 92 ? 0.059 -3.026 8.985 1.00 94.31 92 SER A N 1
ATOM 722 C CA . SER A 1 92 ? 0.068 -3.846 7.776 1.00 94.31 92 SER A CA 1
ATOM 723 C C . SER A 1 92 ? -0.077 -5.319 8.152 1.00 94.31 92 SER A C 1
ATOM 725 O O . SER A 1 92 ? 0.835 -5.936 8.686 1.00 94.31 92 SER A O 1
ATOM 727 N N . ARG A 1 93 ? -1.254 -5.902 7.893 1.00 95.31 93 ARG A N 1
ATOM 728 C CA . ARG A 1 93 ? -1.589 -7.282 8.295 1.00 95.31 93 ARG A CA 1
ATOM 729 C C . ARG A 1 93 ? -1.337 -8.319 7.212 1.00 95.31 93 ARG A C 1
ATOM 731 O O . ARG A 1 93 ? -1.313 -9.508 7.505 1.00 95.31 93 ARG A O 1
ATOM 738 N N . GLY A 1 94 ? -1.157 -7.885 5.971 1.00 95.06 94 GLY A N 1
ATOM 739 C CA . GLY A 1 94 ? -0.852 -8.785 4.871 1.00 95.06 94 GLY A CA 1
ATOM 740 C C . GLY A 1 94 ? -0.593 -8.048 3.570 1.00 95.06 94 GLY A C 1
ATOM 741 O O . GLY A 1 94 ? -1.019 -6.907 3.385 1.00 95.06 94 GLY A O 1
ATOM 742 N N . ILE A 1 95 ? 0.103 -8.725 2.662 1.00 95.56 95 ILE A N 1
ATOM 743 C CA . ILE A 1 95 ? 0.380 -8.244 1.313 1.00 95.56 95 ILE A CA 1
ATOM 744 C C . ILE A 1 95 ? 0.224 -9.379 0.304 1.00 95.56 95 ILE A C 1
ATOM 746 O O . ILE A 1 95 ? 0.676 -10.498 0.532 1.00 95.56 95 ILE A O 1
ATOM 750 N N . ILE A 1 96 ? -0.423 -9.074 -0.816 1.00 96.00 96 ILE A N 1
ATOM 751 C CA . ILE A 1 96 ? -0.609 -9.960 -1.959 1.00 96.00 96 ILE A CA 1
ATOM 752 C C . ILE A 1 96 ? 0.125 -9.338 -3.147 1.00 96.00 96 ILE A C 1
ATOM 754 O O . ILE A 1 96 ? -0.111 -8.178 -3.504 1.00 96.00 96 ILE A O 1
ATOM 758 N N . PHE A 1 97 ? 1.007 -10.121 -3.762 1.00 94.31 97 PHE A N 1
ATOM 759 C CA . PHE A 1 97 ? 1.793 -9.724 -4.924 1.00 94.31 97 PHE A CA 1
ATOM 760 C C . PHE A 1 97 ? 1.318 -10.470 -6.169 1.00 94.31 97 PHE A C 1
ATOM 762 O O . PHE A 1 97 ? 1.420 -11.692 -6.240 1.00 94.31 97 PHE A O 1
ATOM 769 N N . TYR A 1 98 ? 0.836 -9.734 -7.167 1.00 92.12 98 TYR A N 1
ATOM 770 C CA . TYR A 1 98 ? 0.513 -10.264 -8.490 1.00 92.12 98 TYR A CA 1
ATOM 771 C C . TYR A 1 98 ? 1.577 -9.849 -9.503 1.00 92.12 98 TYR A C 1
ATOM 773 O O . TYR A 1 98 ? 1.752 -8.663 -9.776 1.00 92.12 98 TYR A O 1
ATOM 781 N N . SER A 1 99 ? 2.276 -10.820 -10.095 1.00 88.25 99 SER A N 1
ATOM 782 C CA . SER A 1 99 ? 3.258 -10.581 -11.168 1.00 88.25 99 SER A CA 1
ATOM 783 C C . SER A 1 99 ? 4.353 -9.560 -10.810 1.00 88.25 99 SER A C 1
ATOM 785 O O . SER A 1 99 ? 4.875 -8.869 -11.682 1.00 88.25 99 SER A O 1
ATOM 787 N N . THR A 1 100 ? 4.693 -9.420 -9.524 1.00 87.50 100 THR A N 1
ATOM 788 C CA . THR A 1 100 ? 5.717 -8.473 -9.066 1.00 87.50 100 THR A CA 1
ATOM 789 C C . THR A 1 100 ? 7.121 -9.042 -9.304 1.00 87.50 100 THR A C 1
ATOM 791 O O . THR A 1 100 ? 7.426 -10.124 -8.799 1.00 87.50 100 THR A O 1
ATOM 794 N N . PRO A 1 101 ? 8.019 -8.320 -10.001 1.00 84.50 101 PRO A N 1
ATOM 795 C CA . PRO A 1 101 ? 9.383 -8.782 -10.260 1.00 84.50 101 PRO A CA 1
ATOM 796 C C . PRO A 1 101 ? 10.277 -8.599 -9.020 1.00 84.50 101 PRO A C 1
ATOM 798 O O . PRO A 1 101 ? 11.097 -7.688 -8.948 1.00 84.50 101 PRO A O 1
ATOM 801 N N . HIS A 1 102 ? 10.092 -9.449 -8.005 1.00 80.75 102 HIS A N 1
ATOM 802 C CA . HIS A 1 102 ? 10.717 -9.312 -6.682 1.00 80.75 102 HIS A CA 1
ATOM 803 C C . HIS A 1 102 ? 12.246 -9.292 -6.662 1.00 80.75 102 HIS A C 1
ATOM 805 O O . HIS A 1 102 ? 12.813 -8.673 -5.769 1.00 80.75 102 HIS A O 1
ATOM 811 N N . GLN A 1 103 ? 12.890 -9.980 -7.601 1.00 72.31 103 GLN A N 1
ATOM 812 C CA . GLN A 1 103 ? 14.350 -10.080 -7.716 1.00 72.31 103 GLN A CA 1
ATOM 813 C C . GLN A 1 103 ? 14.868 -9.242 -8.897 1.00 72.31 103 GLN A C 1
ATOM 815 O O . GLN A 1 103 ? 15.925 -9.515 -9.455 1.00 72.31 103 GLN A O 1
ATOM 820 N N . GLY A 1 104 ? 14.080 -8.255 -9.331 1.00 57.75 104 GLY A N 1
ATOM 821 C CA . GLY A 1 104 ? 14.186 -7.719 -10.679 1.00 57.75 104 GLY A CA 1
ATOM 822 C C . GLY A 1 104 ? 13.575 -8.682 -11.697 1.00 57.75 104 GLY A C 1
ATOM 823 O O . GLY A 1 104 ? 13.135 -9.787 -11.372 1.00 57.75 104 GLY A O 1
ATOM 824 N N . SER A 1 105 ? 13.490 -8.244 -12.950 1.00 51.28 105 SER A N 1
ATOM 825 C CA . SER A 1 105 ? 13.121 -9.139 -14.044 1.00 51.28 105 SER A CA 1
ATOM 826 C C . SER A 1 105 ? 14.392 -9.563 -14.775 1.00 51.28 105 SER A C 1
ATOM 828 O O . SER A 1 105 ? 15.175 -8.714 -15.195 1.00 51.28 105 SER A O 1
ATOM 830 N N . ILE A 1 106 ? 14.585 -10.871 -14.976 1.00 43.28 106 ILE A N 1
ATOM 831 C CA . ILE A 1 106 ? 15.628 -11.415 -15.874 1.00 43.28 106 ILE A CA 1
ATOM 832 C C . ILE A 1 106 ? 15.517 -10.758 -17.267 1.00 43.28 106 ILE A C 1
ATOM 834 O O . ILE A 1 106 ? 16.503 -10.496 -17.946 1.00 43.28 106 ILE A O 1
ATOM 838 N N . VAL A 1 107 ? 14.288 -10.401 -17.633 1.00 46.59 107 VAL A N 1
ATOM 839 C CA . VAL A 1 107 ? 13.865 -9.682 -18.834 1.00 46.59 107 VAL A CA 1
ATOM 840 C C . VAL A 1 107 ? 14.508 -8.277 -18.920 1.00 46.59 107 VAL A C 1
ATOM 842 O O . VAL A 1 107 ? 15.037 -7.929 -19.973 1.00 46.59 107 VAL A O 1
ATOM 845 N N . ALA A 1 108 ? 14.612 -7.522 -17.819 1.00 47.88 108 ALA A N 1
ATOM 846 C CA . ALA A 1 108 ? 15.355 -6.253 -17.760 1.00 47.88 108 ALA A CA 1
ATOM 847 C C . ALA A 1 108 ? 16.884 -6.427 -17.818 1.00 47.88 108 ALA A C 1
ATOM 849 O O . ALA A 1 108 ? 17.582 -5.504 -18.226 1.00 47.88 108 ALA A O 1
ATOM 850 N N . SER A 1 109 ? 17.402 -7.600 -17.439 1.00 44.59 109 SER A N 1
ATOM 851 C CA . SER A 1 109 ? 18.836 -7.913 -17.504 1.00 44.59 109 SER A CA 1
ATOM 852 C C . SER A 1 109 ? 19.319 -8.343 -18.893 1.00 44.59 109 SER A C 1
ATOM 854 O O . SER A 1 109 ? 20.522 -8.285 -19.125 1.00 44.59 109 SER 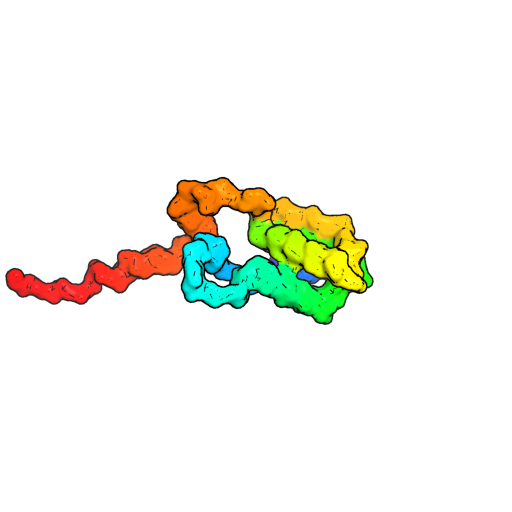A O 1
ATOM 856 N N . TYR A 1 110 ? 18.438 -8.772 -19.814 1.00 43.72 110 TYR A N 1
ATOM 857 C CA . TYR A 1 110 ? 18.902 -9.468 -21.026 1.00 43.72 110 TYR A CA 1
ATOM 858 C C . TYR A 1 110 ? 18.413 -9.004 -22.397 1.00 43.72 110 TYR A C 1
ATOM 860 O O . TYR A 1 110 ? 18.940 -9.519 -23.381 1.00 43.72 110 TYR A O 1
ATOM 868 N N . SER A 1 111 ? 17.438 -8.104 -22.567 1.00 44.50 111 SER A N 1
ATOM 869 C CA . SER A 1 111 ? 16.920 -7.954 -23.938 1.00 44.50 111 SER A CA 1
ATOM 870 C C . SER A 1 111 ? 16.175 -6.658 -24.230 1.00 44.50 111 SER A C 1
ATOM 872 O O . SER A 1 111 ? 15.217 -6.296 -23.559 1.00 44.50 111 SER A O 1
ATOM 874 N N . SER A 1 112 ? 16.532 -6.000 -25.331 1.00 50.16 112 SER A N 1
ATOM 875 C CA . SER A 1 112 ? 15.725 -4.965 -25.993 1.00 50.16 112 SER A CA 1
ATOM 876 C C . SER A 1 112 ? 14.273 -5.420 -26.250 1.00 50.16 112 SER A C 1
ATOM 878 O O . SER A 1 112 ? 13.377 -4.597 -26.379 1.00 50.16 112 SER A O 1
ATOM 880 N N . GLN A 1 113 ? 14.028 -6.732 -26.274 1.00 48.44 113 GLN A N 1
ATOM 881 C CA . GLN A 1 113 ? 12.753 -7.423 -26.459 1.00 48.44 113 GLN A CA 1
ATOM 882 C C . GLN A 1 113 ? 11.825 -7.303 -25.234 1.00 48.44 113 GLN A C 1
ATOM 884 O O . GLN A 1 113 ? 10.617 -7.137 -25.390 1.00 48.44 113 GLN A O 1
ATOM 889 N N . ALA A 1 114 ? 12.387 -7.268 -24.024 1.00 51.22 114 ALA A N 1
ATOM 890 C CA . ALA A 1 114 ? 11.690 -6.924 -22.784 1.00 51.22 114 ALA A CA 1
ATOM 891 C C . ALA A 1 114 ? 10.975 -5.576 -22.843 1.00 51.22 114 ALA A C 1
ATOM 893 O O . ALA A 1 114 ? 9.858 -5.420 -22.351 1.00 51.22 114 ALA A O 1
ATOM 894 N N . ARG A 1 115 ? 11.645 -4.595 -23.461 1.00 49.53 115 ARG A N 1
ATOM 895 C CA . ARG A 1 115 ? 11.152 -3.221 -23.590 1.00 49.53 115 ARG A CA 1
ATOM 896 C C . ARG A 1 115 ? 9.872 -3.181 -24.419 1.00 49.53 115 ARG A C 1
ATOM 898 O O . ARG A 1 115 ? 8.991 -2.400 -24.100 1.00 49.53 115 ARG A O 1
ATOM 905 N N . TYR A 1 116 ? 9.724 -4.058 -25.412 1.00 52.84 116 TYR A N 1
ATOM 906 C CA . TYR A 1 116 ? 8.501 -4.160 -26.219 1.00 52.84 116 TYR A CA 1
ATOM 907 C C . TYR A 1 116 ? 7.320 -4.799 -25.481 1.00 52.84 116 TYR A C 1
ATOM 909 O O . TYR A 1 116 ? 6.176 -4.561 -25.857 1.00 52.84 116 TYR A O 1
ATOM 917 N N . LEU A 1 117 ? 7.586 -5.604 -24.448 1.00 52.50 117 LEU A N 1
ATOM 918 C CA . LEU A 1 117 ? 6.550 -6.204 -23.603 1.00 52.50 117 LEU A CA 1
ATOM 919 C C . LEU A 1 117 ? 6.129 -5.276 -22.456 1.00 52.50 117 LEU A C 1
ATOM 921 O O . LEU A 1 117 ? 4.970 -5.294 -22.053 1.00 52.50 117 LEU A O 1
ATOM 925 N N . LEU A 1 118 ? 7.067 -4.487 -21.922 1.00 50.88 118 LEU A N 1
ATOM 926 C CA . LEU A 1 118 ? 6.841 -3.611 -20.770 1.00 50.88 118 LEU A CA 1
ATOM 927 C C . LEU A 1 118 ? 6.425 -2.183 -21.145 1.00 50.88 118 LEU A C 1
ATOM 929 O O . LEU A 1 118 ? 5.774 -1.533 -20.339 1.00 50.88 118 LEU A O 1
ATOM 933 N N . LEU A 1 119 ? 6.766 -1.673 -22.330 1.00 52.66 119 LEU A N 1
ATOM 934 C CA . LEU A 1 119 ? 6.281 -0.368 -22.788 1.00 52.66 119 LEU A CA 1
ATOM 935 C C . LEU A 1 119 ? 4.903 -0.539 -23.450 1.00 52.66 119 LEU A C 1
ATOM 937 O O . LEU A 1 119 ? 4.769 -1.393 -24.331 1.00 52.66 119 LEU A O 1
ATOM 941 N N . PRO A 1 120 ? 3.876 0.255 -23.087 1.00 43.81 120 PRO A N 1
ATOM 942 C CA . PRO A 1 120 ? 2.591 0.205 -23.777 1.00 43.81 120 PRO A CA 1
ATOM 943 C C . PRO A 1 120 ? 2.791 0.511 -25.272 1.00 43.81 120 PRO A C 1
ATOM 945 O O . PRO A 1 120 ? 3.294 1.560 -25.674 1.00 43.81 120 PRO A O 1
ATOM 948 N N . SER A 1 121 ? 2.434 -0.460 -26.109 1.00 55.62 121 SER A N 1
ATOM 949 C CA . SER A 1 121 ? 2.911 -0.636 -27.484 1.00 55.62 121 SER A CA 1
ATOM 950 C C . SER A 1 121 ? 2.048 0.034 -28.561 1.00 55.62 121 SER A C 1
ATOM 952 O O . SER A 1 121 ? 1.785 -0.567 -29.604 1.00 55.62 121 SER A O 1
ATOM 954 N N . VAL A 1 122 ? 1.633 1.292 -28.364 1.00 50.59 122 VAL A N 1
ATOM 955 C CA . VAL A 1 122 ? 0.765 1.970 -29.357 1.00 50.59 122 VAL A CA 1
ATOM 956 C C . VAL A 1 122 ? 1.310 3.310 -29.870 1.00 50.59 122 VAL A C 1
ATOM 958 O O . VAL A 1 122 ? 1.218 3.556 -31.065 1.00 50.59 122 VAL A O 1
ATOM 961 N N . GLN A 1 123 ? 2.014 4.117 -29.070 1.00 41.53 123 GLN A N 1
ATOM 962 C CA . GLN A 1 123 ? 2.571 5.398 -29.562 1.00 41.53 123 GLN A CA 1
ATOM 963 C C . GLN A 1 123 ? 3.941 5.282 -30.257 1.00 41.53 123 GLN A C 1
ATOM 965 O O . GLN A 1 123 ? 4.311 6.143 -31.050 1.00 41.53 123 GLN A O 1
ATOM 970 N N . VAL A 1 124 ? 4.682 4.189 -30.041 1.00 50.59 124 VAL A N 1
ATOM 971 C CA . VAL A 1 124 ? 5.973 3.951 -30.726 1.00 50.59 124 VAL A CA 1
ATOM 972 C C . VAL A 1 124 ? 5.778 3.475 -32.175 1.00 50.59 124 VAL A C 1
ATOM 974 O O . VAL A 1 124 ? 6.647 3.697 -33.018 1.00 50.59 124 VAL A O 1
ATOM 977 N N . LYS A 1 125 ? 4.619 2.881 -32.502 1.00 43.38 125 LYS A N 1
ATOM 978 C CA . LYS A 1 125 ? 4.291 2.458 -33.875 1.00 43.38 125 LYS A CA 1
ATOM 979 C C . LYS A 1 125 ? 3.912 3.623 -34.794 1.00 43.38 125 LYS A C 1
ATOM 981 O O . LYS A 1 125 ? 4.190 3.544 -35.986 1.00 43.38 125 LYS A O 1
ATOM 986 N N . GLU A 1 126 ? 3.352 4.712 -34.267 1.00 47.00 126 GLU A N 1
ATOM 987 C CA . GLU A 1 126 ? 2.996 5.876 -35.096 1.00 47.00 126 GLU A CA 1
ATOM 988 C C . GLU A 1 126 ? 4.197 6.784 -35.404 1.00 47.00 126 GLU A C 1
ATOM 990 O O . GLU A 1 126 ? 4.261 7.377 -36.480 1.00 47.00 126 GLU A O 1
ATOM 995 N N . LEU A 1 127 ? 5.219 6.821 -34.544 1.00 46.97 127 LEU A N 1
ATOM 996 C CA . LEU A 1 127 ? 6.416 7.642 -34.779 1.00 46.97 127 LEU A CA 1
ATOM 997 C C . LEU A 1 127 ? 7.466 6.997 -35.700 1.00 46.97 127 LEU A C 1
ATOM 999 O O . LEU A 1 127 ? 8.376 7.687 -36.150 1.00 46.97 127 LEU A O 1
ATOM 1003 N N . THR A 1 128 ? 7.339 5.711 -36.041 1.00 46.91 128 THR A N 1
ATOM 1004 C CA . THR A 1 128 ? 8.186 5.078 -37.076 1.00 46.91 128 THR A CA 1
ATOM 1005 C C . THR A 1 128 ? 7.569 5.123 -38.476 1.00 46.91 128 THR A C 1
ATOM 1007 O O . THR A 1 128 ? 8.301 5.012 -39.456 1.00 46.91 128 THR A O 1
ATOM 1010 N N . GLN A 1 129 ? 6.255 5.344 -38.602 1.00 44.53 129 GLN A N 1
ATOM 1011 C CA . GLN A 1 129 ? 5.574 5.498 -39.899 1.00 44.53 129 GLN A CA 1
ATOM 1012 C C . GLN A 1 129 ? 5.333 6.963 -40.312 1.00 44.53 129 GLN A C 1
ATOM 1014 O O . GLN A 1 129 ? 4.944 7.221 -41.448 1.00 44.53 129 GLN A O 1
ATOM 1019 N N . GLY A 1 130 ? 5.621 7.935 -39.443 1.00 43.09 130 GLY A N 1
ATOM 1020 C CA . GLY A 1 130 ? 5.297 9.347 -39.661 1.00 43.09 130 GLY A CA 1
ATOM 1021 C C . GLY A 1 130 ? 6.368 10.246 -40.289 1.00 43.09 130 GLY A C 1
ATOM 1022 O O . GLY A 1 130 ? 6.201 11.454 -40.190 1.00 43.09 130 GLY A O 1
ATOM 1023 N N . ASN A 1 131 ? 7.453 9.739 -40.898 1.00 39.62 131 ASN A N 1
ATOM 1024 C CA . ASN A 1 131 ? 8.420 10.615 -41.601 1.00 39.62 131 ASN A CA 1
ATOM 1025 C C . ASN A 1 131 ? 9.112 10.020 -42.845 1.00 39.62 131 ASN A C 1
ATOM 1027 O O . ASN A 1 131 ? 10.132 10.533 -43.297 1.00 39.62 131 ASN A O 1
ATOM 1031 N N . ALA A 1 132 ? 8.535 8.988 -43.464 1.00 41.06 132 ALA A N 1
ATOM 1032 C CA . ALA A 1 132 ? 8.994 8.472 -44.758 1.00 41.06 132 ALA A CA 1
ATOM 1033 C C . ALA A 1 132 ? 7.917 8.632 -45.838 1.00 41.06 132 ALA A C 1
ATOM 1035 O O . ALA A 1 132 ? 7.540 7.670 -46.495 1.00 41.06 132 ALA A O 1
ATOM 1036 N N . SER A 1 133 ? 7.370 9.839 -45.994 1.00 41.91 133 SER A N 1
ATOM 1037 C CA . SER A 1 133 ? 6.629 10.253 -47.196 1.00 41.91 133 SER A CA 1
ATOM 1038 C C . SER A 1 133 ? 6.332 11.743 -47.128 1.00 41.91 133 SER A C 1
ATOM 1040 O O . SER A 1 133 ? 5.266 12.138 -46.671 1.00 41.91 133 SER A O 1
ATOM 1042 N N . LYS A 1 134 ? 7.293 12.566 -47.556 1.00 41.41 134 LYS A N 1
ATOM 1043 C CA . LYS A 1 134 ? 7.069 13.901 -48.138 1.00 41.41 134 LYS A CA 1
ATOM 1044 C C . LYS A 1 134 ? 8.411 14.488 -48.567 1.00 41.41 134 LYS A C 1
ATOM 1046 O O . LYS A 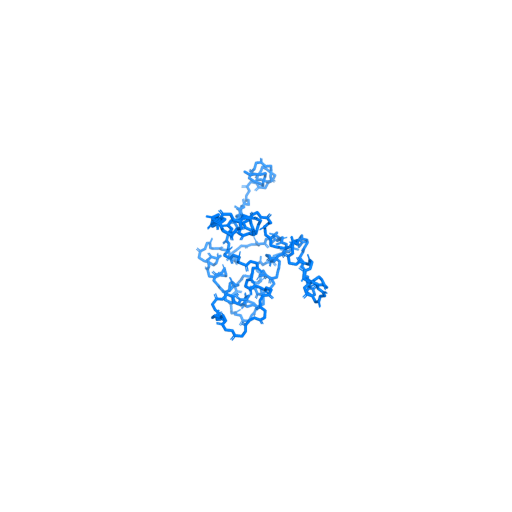1 134 ? 8.939 15.332 -47.875 1.00 41.41 134 LYS A O 1
ATOM 1051 N N . TYR A 1 135 ? 8.955 13.990 -49.674 1.00 33.16 135 TYR A N 1
ATOM 1052 C CA . TYR A 1 135 ? 9.661 14.772 -50.700 1.00 33.16 135 TYR A CA 1
ATOM 1053 C C . TYR A 1 135 ? 9.759 13.877 -51.937 1.00 33.16 135 TYR A C 1
ATOM 1055 O O . TYR A 1 135 ? 10.729 13.159 -52.149 1.00 33.16 135 TYR A O 1
ATOM 1063 N N . GLY A 1 136 ? 8.688 13.878 -52.729 1.00 31.42 136 GLY A N 1
ATOM 1064 C CA . GLY A 1 136 ? 8.834 13.640 -54.154 1.00 31.42 136 GLY A CA 1
ATOM 1065 C C . GLY A 1 136 ? 9.398 14.912 -54.775 1.00 31.42 136 GLY A C 1
ATOM 1066 O O . GLY A 1 136 ? 8.862 15.987 -54.531 1.00 31.42 136 GLY A O 1
ATOM 1067 N N . HIS A 1 137 ? 10.469 14.789 -55.547 1.00 31.28 137 HIS A N 1
ATOM 1068 C CA . HIS A 1 137 ? 10.477 15.287 -56.915 1.00 31.28 137 HIS A CA 1
ATOM 1069 C C . HIS A 1 137 ? 11.643 14.663 -57.679 1.00 31.28 137 HIS A C 1
ATOM 1071 O O . HIS A 1 137 ? 12.809 14.821 -57.335 1.00 31.28 137 HIS A O 1
ATOM 1077 N N . LEU A 1 138 ? 11.241 13.916 -58.702 1.00 34.19 138 LEU A N 1
ATOM 1078 C CA . LEU A 1 138 ? 12.017 13.476 -59.847 1.00 34.19 138 LEU A CA 1
ATOM 1079 C C . LEU A 1 138 ? 12.839 14.631 -60.433 1.00 34.19 138 LEU A C 1
ATOM 1081 O O . LEU A 1 138 ? 12.242 15.640 -60.814 1.00 34.19 138 LEU A O 1
ATOM 1085 N N . ILE A 1 139 ? 14.152 14.427 -60.562 1.00 37.91 139 ILE A N 1
ATOM 1086 C CA . ILE A 1 139 ? 14.891 14.507 -61.834 1.00 37.91 139 ILE A CA 1
ATOM 1087 C C . ILE A 1 139 ? 15.884 13.343 -61.838 1.00 37.91 139 ILE A C 1
ATOM 1089 O O . ILE A 1 139 ? 16.535 13.145 -60.788 1.00 37.91 139 ILE A O 1
#

Organism: Nematostella vectensis (NCBI:txid45351)

Radius of gyration: 20.44 Å; chains: 1; bounding box: 44×27×76 Å

InterPro domains:
  IPR029058 Alpha/Beta hydrolase fold [G3DSA:3.40.50.1820] (15-135)
  IPR029058 Alpha/Beta hydrolase fold [SSF53474] (1-129)
  IPR052374 SERAC1 [PTHR48182] (1-132)

Foldseek 3Di:
DVCVVPVCVVPVPDDDDDDDFDDDLVVVLDPDPPDDPCPDLLNRLVVSLVVCVVVVALVAADEAEAEACRVVSVVSNLVVQVVDPGNNVVRDPYYHYHNYCPVHDVLSVDDPVSCCVRPPNDPVVCVVVPPPDPDDDDD

Secondary structure (DSSP, 8-state):
-HIIIIIHHH-TT-----------HHHHH---TTS-GGG-HHHHHHHHHHHHHHTTTTSS-EEEEEETHHHHHHHHHHHHHHTTT-HHHHTEEEEEEES--BTB-HHHHH-HHHHHHHS-TTHHHHHHHSSSS------